Protein AF-A0A2D8UG37-F1 (afdb_monomer)

pLDDT: mean 84.38, std 20.58, range [33.34, 98.81]

Mean predicted aligned error: 12.77 Å

Structure (mmCIF, N/CA/C/O backbone):
data_AF-A0A2D8UG37-F1
#
_entry.id   AF-A0A2D8UG37-F1
#
loop_
_atom_site.group_PDB
_atom_site.id
_atom_site.type_symbol
_atom_site.label_atom_id
_atom_site.label_alt_id
_atom_site.label_comp_id
_atom_site.label_asym_id
_atom_site.label_entity_id
_atom_site.label_seq_id
_atom_site.pdbx_PDB_ins_code
_atom_site.Cartn_x
_atom_site.Cartn_y
_atom_site.Cartn_z
_atom_site.occupancy
_atom_site.B_iso_or_equiv
_atom_site.auth_seq_id
_atom_site.auth_comp_id
_atom_site.auth_asym_id
_atom_site.auth_atom_id
_atom_site.pdbx_PDB_model_num
ATOM 1 N N . ARG A 1 1 ? -38.931 0.331 34.798 1.00 58.50 1 ARG A N 1
ATOM 2 C CA . ARG A 1 1 ? -38.441 0.040 33.429 1.00 58.50 1 ARG A CA 1
ATOM 3 C C . ARG A 1 1 ? -38.982 1.011 32.378 1.00 58.50 1 ARG A C 1
ATOM 5 O O . ARG A 1 1 ? -38.155 1.653 31.761 1.00 58.50 1 ARG A O 1
ATOM 12 N N . ILE A 1 2 ? -40.303 1.201 32.204 1.00 55.28 2 ILE A N 1
ATOM 13 C CA . ILE A 1 2 ? -40.834 2.279 31.324 1.00 55.28 2 ILE A CA 1
ATOM 14 C C . ILE A 1 2 ? -40.595 3.679 31.928 1.00 55.28 2 ILE A C 1
ATOM 16 O O . ILE A 1 2 ? -40.066 4.547 31.250 1.00 55.28 2 ILE A O 1
ATOM 20 N N . ARG A 1 3 ? -40.845 3.860 33.235 1.00 59.19 3 ARG A N 1
ATOM 21 C CA . ARG A 1 3 ? -40.600 5.139 33.942 1.00 59.19 3 ARG A CA 1
ATOM 22 C C . ARG A 1 3 ? -39.140 5.611 33.905 1.00 59.19 3 ARG A C 1
ATOM 24 O O . ARG A 1 3 ? -38.875 6.805 33.870 1.00 59.19 3 ARG A O 1
ATOM 31 N N . ASP A 1 4 ? -38.193 4.673 33.888 1.00 64.69 4 ASP A N 1
ATOM 32 C CA . ASP A 1 4 ? -36.760 4.989 33.823 1.00 64.69 4 ASP A CA 1
ATOM 33 C C . ASP A 1 4 ? -36.363 5.514 32.436 1.00 64.69 4 ASP A C 1
ATOM 35 O O . ASP A 1 4 ? -35.532 6.412 32.326 1.00 64.69 4 ASP A O 1
ATOM 39 N N . LEU A 1 5 ? -37.005 5.002 31.381 1.00 64.25 5 LEU A N 1
ATOM 40 C CA . LEU A 1 5 ? -36.794 5.454 30.004 1.00 64.25 5 LEU A CA 1
ATOM 41 C C . LEU A 1 5 ? -37.399 6.846 29.776 1.00 64.25 5 LEU A C 1
ATOM 43 O O . LEU A 1 5 ? -36.771 7.691 29.145 1.00 64.25 5 LEU A O 1
ATOM 47 N N . GLU A 1 6 ? -38.571 7.120 30.352 1.00 65.12 6 GLU A N 1
ATOM 48 C CA . GLU A 1 6 ? -39.196 8.451 30.316 1.00 65.12 6 GLU A CA 1
ATOM 49 C C . GLU A 1 6 ? -38.333 9.497 31.038 1.00 65.12 6 GLU A C 1
ATOM 51 O O . GLU A 1 6 ? -38.139 10.607 30.538 1.00 65.12 6 GLU A O 1
ATOM 56 N N . SER A 1 7 ? -37.736 9.124 32.175 1.00 70.44 7 SER A N 1
ATOM 57 C CA . SER A 1 7 ? -36.807 9.996 32.899 1.00 70.44 7 SER A CA 1
ATOM 58 C C . SER A 1 7 ? -35.531 10.277 32.099 1.00 70.44 7 SER A C 1
ATOM 60 O O . SER A 1 7 ? -35.021 11.397 32.138 1.00 70.44 7 SER A O 1
ATOM 62 N N . GLN A 1 8 ? -35.019 9.289 31.359 1.00 69.56 8 GLN A N 1
ATOM 63 C CA . GLN A 1 8 ? -33.831 9.459 30.518 1.00 69.56 8 GLN A CA 1
ATOM 64 C C . GLN A 1 8 ? -34.105 10.353 29.305 1.00 69.56 8 GLN A C 1
ATOM 66 O O . GLN A 1 8 ? -33.299 11.235 29.018 1.00 69.56 8 GLN A O 1
ATOM 71 N N . ILE A 1 9 ? -35.257 10.196 28.643 1.00 72.56 9 ILE A N 1
ATOM 72 C CA . ILE A 1 9 ? -35.666 11.054 27.518 1.00 72.56 9 ILE A CA 1
ATOM 73 C C . ILE A 1 9 ? -35.823 12.509 27.973 1.00 72.56 9 ILE A C 1
ATOM 75 O O . ILE A 1 9 ? -35.349 13.421 27.297 1.00 72.56 9 ILE A O 1
ATOM 79 N N . ASN A 1 10 ? -36.422 12.736 29.144 1.00 71.44 10 ASN A N 1
ATOM 80 C CA . ASN A 1 10 ? -36.580 14.085 29.686 1.00 71.44 10 ASN A CA 1
ATOM 81 C C . ASN A 1 10 ? -35.237 14.732 30.051 1.00 71.44 10 ASN A C 1
ATOM 83 O O . ASN A 1 10 ? -35.060 15.929 29.830 1.00 71.44 10 ASN A O 1
ATOM 87 N N . SER A 1 11 ? -34.273 13.960 30.563 1.00 70.62 11 SER A N 1
ATOM 88 C CA . SER A 1 11 ? -32.922 14.478 30.814 1.00 70.62 11 SER A CA 1
ATOM 89 C C . SER A 1 11 ? -32.219 14.853 29.508 1.00 70.62 11 SER A C 1
ATOM 91 O O . SER A 1 11 ? -31.682 15.951 29.399 1.00 70.62 11 SER A O 1
ATOM 93 N N . LEU A 1 12 ? -32.297 13.987 28.492 1.00 70.62 12 LEU A N 1
ATOM 94 C CA . LEU A 1 12 ? -31.657 14.218 27.196 1.00 70.62 12 LEU A CA 1
ATOM 95 C C . LEU A 1 12 ? -32.245 15.438 26.470 1.00 70.62 12 LEU A C 1
ATOM 97 O O . LEU A 1 12 ? -31.506 16.231 25.892 1.00 70.62 12 LEU A O 1
ATOM 101 N N . ASN A 1 13 ? -33.567 15.619 26.536 1.00 70.31 13 ASN A N 1
ATOM 102 C CA . ASN A 1 13 ? -34.239 16.777 25.945 1.00 70.31 13 ASN A CA 1
ATOM 103 C C . ASN A 1 13 ? -33.841 18.086 26.637 1.00 70.31 13 ASN A C 1
ATOM 105 O O . ASN A 1 13 ? -33.577 19.072 25.952 1.00 70.31 13 ASN A O 1
ATOM 109 N N . ASN A 1 14 ? -33.723 18.087 27.968 1.00 70.31 14 ASN A N 1
ATOM 110 C CA . ASN A 1 14 ? -33.264 19.261 28.714 1.00 70.31 14 ASN A CA 1
ATOM 111 C C . ASN A 1 14 ? -31.814 19.639 28.374 1.00 70.31 14 ASN A C 1
ATOM 113 O O . ASN A 1 14 ? -31.487 20.824 28.293 1.00 70.31 14 ASN A O 1
ATOM 117 N N . ASP A 1 15 ? -30.945 18.655 28.142 1.00 72.38 15 ASP A N 1
ATOM 118 C CA . ASP A 1 15 ? -29.557 18.914 27.752 1.00 72.38 15 ASP A CA 1
ATOM 119 C C . ASP A 1 15 ? -29.462 19.430 26.306 1.00 72.38 15 ASP A C 1
ATOM 121 O O . ASP A 1 15 ? -28.695 20.352 26.022 1.00 72.38 15 ASP A O 1
ATOM 125 N N . ILE A 1 16 ? -30.314 18.926 25.405 1.00 68.50 16 ILE A N 1
ATOM 126 C CA . ILE A 1 16 ? -30.453 19.447 24.037 1.00 68.50 16 ILE A CA 1
ATOM 127 C C . ILE A 1 16 ? -30.979 20.889 24.045 1.00 68.50 16 ILE A C 1
ATOM 129 O O . ILE A 1 16 ? -30.492 21.709 23.267 1.00 68.50 16 ILE A O 1
ATOM 133 N N . GLU A 1 17 ? -31.935 21.234 24.910 1.00 65.12 17 GLU A N 1
ATOM 134 C CA . GLU A 1 17 ? -32.422 22.615 25.031 1.00 65.12 17 GLU A CA 1
ATOM 135 C C . GLU A 1 17 ? -31.353 23.562 25.583 1.00 65.12 17 GLU A C 1
ATOM 137 O O . GLU A 1 17 ? -31.197 24.666 25.062 1.00 65.12 17 GLU A O 1
ATOM 142 N N . LYS A 1 18 ? -30.547 23.121 26.558 1.00 61.41 18 LYS A N 1
ATOM 143 C CA . LYS A 1 18 ? -29.411 23.906 27.074 1.00 61.41 18 LYS A CA 1
ATOM 144 C C . LYS A 1 18 ? -28.325 24.146 26.023 1.00 61.41 18 LYS A C 1
ATOM 146 O O . LYS A 1 18 ? -27.711 25.207 26.031 1.00 61.41 18 LYS A O 1
ATOM 151 N N . LEU A 1 19 ? -28.111 23.200 25.107 1.00 59.06 19 LEU A N 1
ATOM 152 C CA . LEU A 1 19 ? -27.156 23.333 23.997 1.00 59.06 19 LEU A CA 1
ATOM 153 C C . LEU A 1 19 ? -27.709 24.147 22.812 1.00 59.06 19 LEU A C 1
ATOM 155 O O . LEU A 1 19 ? -26.934 24.618 21.982 1.00 59.06 19 LEU A O 1
ATOM 159 N N . LYS A 1 20 ? -29.036 24.318 22.725 1.00 54.72 20 LYS A N 1
ATOM 160 C CA . LYS A 1 20 ? -29.722 25.081 21.668 1.00 54.72 20 LYS A CA 1
ATOM 161 C C . LYS A 1 20 ? -29.980 26.544 22.018 1.00 54.72 20 LYS A C 1
ATOM 163 O O . LYS A 1 20 ? -30.428 27.281 21.142 1.00 54.72 20 LYS A O 1
ATOM 168 N N . GLN A 1 21 ? -29.719 26.983 23.249 1.00 45.38 21 GLN A N 1
ATOM 169 C CA . GLN A 1 21 ? -29.854 28.396 23.602 1.00 45.38 21 GLN A CA 1
ATOM 170 C C . GLN A 1 21 ? -28.617 29.189 23.147 1.00 45.38 21 GLN A C 1
ATOM 172 O O . GLN A 1 21 ? -27.516 28.945 23.642 1.00 45.38 21 GLN A O 1
ATOM 177 N N . PRO A 1 22 ? -28.765 30.161 22.227 1.00 43.50 22 PRO A N 1
ATOM 178 C CA . PRO A 1 22 ? -27.687 31.072 21.886 1.00 43.50 22 PRO A CA 1
ATOM 179 C C . PRO A 1 22 ? -27.508 32.084 23.023 1.00 43.50 22 PRO A C 1
ATOM 181 O O . PRO A 1 22 ? -28.368 32.934 23.257 1.00 43.50 22 PRO A O 1
ATOM 184 N N . THR A 1 23 ? -26.375 32.049 23.720 1.00 37.44 23 THR A N 1
ATOM 185 C CA . THR A 1 23 ? -25.926 33.186 24.530 1.00 37.44 23 THR A CA 1
ATOM 186 C C . THR A 1 23 ? -25.515 34.321 23.594 1.00 37.44 23 THR A C 1
ATOM 188 O O . THR A 1 23 ? -24.361 34.459 23.200 1.00 37.44 23 THR A O 1
ATOM 191 N N . SER A 1 24 ? -26.496 35.140 23.212 1.00 34.84 24 SER A N 1
ATOM 192 C CA . SER A 1 24 ? -26.289 36.437 22.575 1.00 34.84 24 SER A CA 1
ATOM 193 C C . SER A 1 24 ? -26.989 37.515 23.397 1.00 34.84 24 SER A C 1
ATOM 195 O O . SER A 1 24 ? -28.136 37.882 23.162 1.00 34.84 24 SER A O 1
ATOM 197 N N . THR A 1 25 ? -26.273 38.047 24.378 1.00 39.91 25 THR A N 1
ATOM 198 C CA . THR A 1 25 ? -26.385 39.465 24.713 1.00 39.91 25 THR A CA 1
ATOM 199 C C . THR A 1 25 ? -25.233 40.127 23.986 1.00 39.91 25 THR A C 1
ATOM 201 O O . THR A 1 25 ? -24.110 39.778 24.294 1.00 39.91 25 THR A O 1
ATOM 204 N N . TYR A 1 26 ? -25.488 40.998 23.008 1.00 33.88 26 TYR A N 1
ATOM 205 C CA . TYR A 1 26 ? -24.809 42.292 22.820 1.00 33.88 26 TYR A CA 1
ATOM 206 C C . TYR A 1 26 ? -25.448 43.031 21.632 1.00 33.88 26 TYR A C 1
ATOM 208 O O . TYR A 1 26 ? -25.355 42.626 20.476 1.00 33.88 26 TYR A O 1
ATOM 216 N N . LEU A 1 27 ? -26.113 44.144 21.944 1.00 36.06 27 LEU A N 1
ATOM 217 C CA . LEU A 1 27 ? -26.567 45.148 20.986 1.00 36.06 27 LEU A CA 1
ATOM 218 C C . LEU A 1 27 ? -25.383 46.024 20.536 1.00 36.06 27 LEU A C 1
ATOM 220 O O . LEU A 1 27 ? -24.778 46.676 21.385 1.00 36.06 27 LEU A O 1
ATOM 224 N N . LYS A 1 28 ? -25.170 46.105 19.210 1.00 33.53 28 LYS A N 1
ATOM 225 C CA . LYS A 1 28 ? -24.888 47.292 18.353 1.00 33.53 28 LYS A CA 1
ATOM 226 C C . LYS A 1 28 ? -23.819 47.046 17.264 1.00 33.53 28 LYS A C 1
ATOM 228 O O . LYS A 1 28 ? -22.680 46.697 17.535 1.00 33.53 28 LYS A O 1
ATOM 233 N N . SER A 1 29 ? -24.284 47.261 16.034 1.00 36.47 29 SER A N 1
ATOM 234 C CA . SER A 1 29 ? -23.748 47.087 14.669 1.00 36.47 29 SER A CA 1
ATOM 235 C C . SER A 1 29 ? -22.629 48.083 14.265 1.00 36.47 29 SER A C 1
ATOM 237 O O . SER A 1 29 ? -22.344 48.979 15.056 1.00 36.47 29 SER A O 1
ATOM 239 N N . PRO A 1 30 ? -22.147 48.134 12.992 1.00 47.50 30 PRO A N 1
ATOM 240 C CA . PRO A 1 30 ? -21.946 47.089 11.969 1.00 47.50 30 PRO A CA 1
ATOM 241 C C . PRO A 1 30 ? -20.549 47.160 11.288 1.00 47.50 30 PRO A C 1
ATOM 243 O O . PRO A 1 30 ? -19.909 48.206 11.212 1.00 47.50 30 PRO A O 1
ATOM 246 N N . SER A 1 31 ? -20.111 46.076 10.647 1.00 33.34 31 SER A N 1
ATOM 247 C CA . SER A 1 31 ? -19.174 46.138 9.510 1.00 33.34 31 SER A CA 1
ATOM 248 C C . SER A 1 31 ? -19.531 45.021 8.523 1.00 33.34 31 SER A C 1
ATOM 250 O O . SER A 1 31 ? -19.758 43.896 8.972 1.00 33.34 31 SER A O 1
ATOM 252 N N . PRO A 1 32 ? -19.644 45.290 7.208 1.00 46.94 32 PRO A N 1
ATOM 253 C CA . PRO A 1 32 ? -20.084 44.292 6.248 1.00 46.94 32 PRO A CA 1
ATOM 254 C C . PRO A 1 32 ? -18.886 43.442 5.833 1.00 46.94 32 PRO A C 1
ATOM 256 O O . PRO A 1 32 ? -18.014 43.884 5.092 1.00 46.94 32 PRO A O 1
ATOM 259 N N . SER A 1 33 ? -18.843 42.207 6.309 1.00 36.81 33 SER A N 1
ATOM 260 C CA . SER A 1 33 ? -17.998 41.179 5.720 1.00 36.81 33 SER A CA 1
ATOM 261 C C . SER A 1 33 ? -18.839 39.923 5.604 1.00 36.81 33 SER A C 1
ATOM 263 O O . SER A 1 33 ? -19.317 39.401 6.611 1.00 36.81 33 SER A O 1
ATOM 265 N N . ASN A 1 34 ? -19.075 39.507 4.359 1.00 48.00 34 ASN A N 1
ATOM 266 C CA . ASN A 1 34 ? -19.649 38.218 3.998 1.00 48.00 34 ASN A CA 1
ATOM 267 C C . ASN A 1 34 ? -18.998 37.119 4.847 1.00 48.00 34 ASN A C 1
ATOM 269 O O . ASN A 1 34 ? -17.848 36.757 4.610 1.00 48.00 34 ASN A O 1
ATOM 273 N N . GLN A 1 35 ? -19.723 36.580 5.824 1.00 41.47 35 GLN A N 1
ATOM 274 C CA . GLN A 1 35 ? -19.330 35.332 6.462 1.00 41.47 35 GLN A CA 1
AT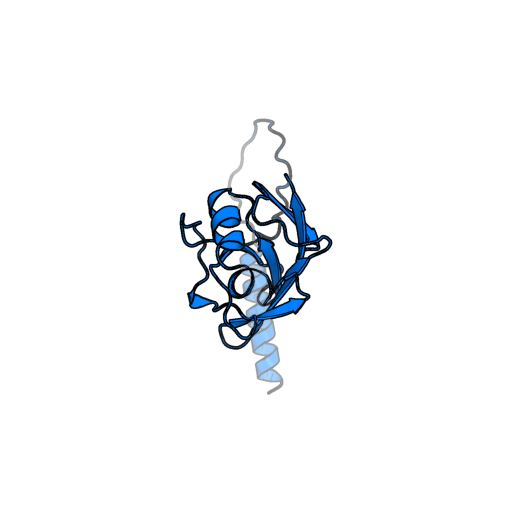OM 275 C C . GLN A 1 35 ? -20.124 34.211 5.810 1.00 41.47 35 GLN A C 1
ATOM 277 O O . GLN A 1 35 ? -21.284 33.962 6.133 1.00 41.47 35 GLN A O 1
ATOM 282 N N . GLU A 1 36 ? -19.467 33.579 4.841 1.00 48.78 36 GLU A N 1
ATOM 283 C CA . GLU A 1 36 ? -19.824 32.265 4.330 1.00 48.78 36 GLU A CA 1
ATOM 284 C C . GLU A 1 36 ? -20.037 31.302 5.502 1.00 48.78 36 GLU A C 1
ATOM 286 O O . GLU A 1 36 ? -19.213 31.187 6.415 1.00 48.78 36 GLU A O 1
ATOM 291 N N . ILE A 1 37 ? -21.170 30.609 5.462 1.00 43.72 37 ILE A N 1
ATOM 292 C CA . ILE A 1 37 ? -21.522 29.526 6.370 1.00 43.72 37 ILE A CA 1
ATOM 293 C C . ILE A 1 37 ? -20.456 28.438 6.195 1.00 43.72 37 ILE A C 1
ATOM 295 O O . ILE A 1 37 ? -20.485 27.687 5.223 1.00 43.72 37 ILE A O 1
ATOM 299 N N . ARG A 1 38 ? -19.489 28.353 7.117 1.00 50.22 38 ARG A N 1
ATOM 300 C CA . ARG A 1 38 ? -18.519 27.251 7.149 1.00 50.22 38 ARG A CA 1
ATOM 301 C C . ARG A 1 38 ? -19.243 25.974 7.556 1.00 50.22 38 ARG A C 1
ATOM 303 O O . ARG A 1 38 ? -19.433 25.691 8.737 1.00 50.22 38 ARG A O 1
ATOM 310 N N . GLN A 1 39 ? -19.676 25.228 6.550 1.00 44.16 39 GLN A N 1
ATOM 311 C CA . GLN A 1 39 ? -20.107 23.845 6.666 1.00 44.16 39 GLN A CA 1
ATOM 312 C C . GLN A 1 39 ? -18.943 23.056 7.294 1.00 44.16 39 GLN A C 1
ATOM 314 O O . GLN A 1 39 ? -17.836 23.067 6.762 1.00 44.16 39 GLN A O 1
ATOM 319 N N . HIS A 1 40 ? -19.144 22.442 8.465 1.00 49.81 40 HIS A N 1
ATOM 320 C CA . HIS A 1 40 ? -18.141 21.549 9.050 1.00 49.81 40 HIS A CA 1
ATOM 321 C C . HIS A 1 40 ? -18.027 20.318 8.147 1.00 49.81 40 HIS A C 1
ATOM 323 O O . HIS A 1 40 ? -18.850 19.407 8.230 1.00 49.81 40 HIS A O 1
ATOM 329 N N . GLU A 1 41 ? -17.036 20.307 7.259 1.00 57.00 41 GLU A N 1
ATOM 330 C CA . GLU A 1 41 ? -16.664 19.101 6.527 1.00 57.00 41 GLU A CA 1
ATOM 331 C C . GLU A 1 41 ? -16.249 18.013 7.533 1.00 57.00 41 GLU A C 1
ATOM 333 O O . GLU A 1 41 ? -15.571 18.317 8.525 1.00 57.00 41 GLU A O 1
ATOM 338 N N . PRO A 1 42 ? -16.653 16.745 7.330 1.00 58.22 42 PRO A N 1
ATOM 339 C CA . PRO A 1 42 ? -16.160 15.650 8.150 1.00 58.22 42 PRO A CA 1
ATOM 340 C C . PRO A 1 42 ? -14.633 15.620 8.046 1.00 58.22 42 PRO A C 1
ATOM 342 O O . PRO A 1 42 ? -14.067 15.488 6.964 1.00 58.22 42 PRO A O 1
ATOM 345 N N . LYS A 1 43 ? -13.960 15.794 9.184 1.00 64.06 43 LYS A N 1
ATOM 346 C CA . LYS A 1 43 ? -12.502 15.864 9.252 1.00 64.06 43 LYS A CA 1
ATOM 347 C C . LYS A 1 43 ? -11.921 14.485 8.932 1.00 64.06 43 LYS A C 1
ATOM 349 O O . LYS A 1 43 ? -11.882 13.618 9.801 1.00 64.06 43 LYS A O 1
ATOM 354 N N . THR A 1 44 ? -11.488 14.283 7.691 1.00 77.19 44 THR A N 1
ATOM 355 C CA . THR A 1 44 ? -10.779 13.071 7.266 1.00 77.19 44 THR A CA 1
ATOM 356 C C . THR A 1 44 ? -9.460 12.963 8.035 1.00 77.19 44 THR A C 1
ATOM 358 O O . THR A 1 44 ? -8.592 13.828 7.917 1.00 77.19 44 THR A O 1
ATOM 361 N N . GLU A 1 45 ? -9.313 11.920 8.853 1.00 92.00 45 GLU A N 1
ATOM 362 C CA . GLU A 1 45 ? -8.073 11.626 9.581 1.00 92.00 45 GLU A CA 1
ATOM 363 C C . GLU A 1 45 ? -7.130 10.823 8.673 1.00 92.00 45 GLU A C 1
ATOM 365 O O . GLU A 1 45 ? -7.534 9.817 8.081 1.00 92.00 45 GLU A O 1
ATOM 370 N N . ILE A 1 46 ? -5.878 11.279 8.560 1.00 95.88 46 ILE A N 1
ATOM 371 C CA . ILE A 1 46 ? -4.834 10.633 7.761 1.00 95.88 46 ILE A CA 1
ATOM 372 C C . ILE A 1 46 ? -3.792 10.031 8.697 1.00 95.88 46 ILE A C 1
ATOM 374 O O . ILE A 1 46 ? -3.227 10.726 9.538 1.00 95.88 46 ILE A O 1
ATOM 378 N N . LEU A 1 47 ? -3.507 8.750 8.491 1.00 97.38 47 LEU A N 1
ATOM 379 C CA . LEU A 1 47 ? -2.493 7.990 9.202 1.00 97.38 47 LEU A CA 1
ATOM 380 C C . LEU A 1 47 ? -1.458 7.450 8.214 1.00 97.38 47 LEU A C 1
ATOM 382 O O . LEU A 1 47 ? -1.772 7.124 7.072 1.00 97.38 47 LEU A O 1
ATOM 386 N N . PHE A 1 48 ? -0.224 7.308 8.673 1.00 98.38 48 PHE A N 1
ATOM 387 C CA . PHE A 1 48 ? 0.878 6.717 7.932 1.00 98.38 48 PHE A CA 1
ATOM 388 C C . PHE A 1 48 ? 1.237 5.364 8.530 1.00 98.38 48 PHE A C 1
ATOM 390 O O . PHE A 1 48 ? 1.315 5.217 9.753 1.00 98.38 48 PHE A O 1
ATOM 397 N N . LEU A 1 49 ? 1.463 4.389 7.656 1.00 98.12 49 LEU A N 1
ATOM 398 C CA . LEU A 1 49 ? 1.739 2.999 8.006 1.00 98.12 49 LEU A CA 1
ATOM 399 C C . LEU A 1 49 ? 3.033 2.530 7.333 1.00 98.12 49 LEU A C 1
ATOM 401 O O . LEU A 1 49 ? 3.428 3.036 6.280 1.00 98.12 49 LEU A O 1
ATOM 405 N N . SER A 1 50 ? 3.693 1.565 7.963 1.00 97.00 50 SER A N 1
ATOM 406 C CA . SER A 1 50 ? 4.897 0.899 7.460 1.00 97.00 50 SER A CA 1
ATOM 407 C C . SER A 1 50 ? 4.552 -0.358 6.652 1.00 97.00 50 SER A C 1
ATOM 409 O O . SER A 1 50 ? 3.437 -0.489 6.154 1.00 97.00 50 SER A O 1
ATOM 411 N N . THR A 1 51 ? 5.499 -1.291 6.529 1.00 97.31 51 THR A N 1
ATOM 412 C CA . THR A 1 51 ? 5.289 -2.641 5.987 1.00 97.31 51 THR A CA 1
ATOM 413 C C . THR A 1 51 ? 4.084 -3.333 6.648 1.00 97.31 51 THR A C 1
ATOM 415 O O . THR A 1 51 ? 3.989 -3.301 7.882 1.00 97.31 51 THR A O 1
ATOM 418 N N . PRO A 1 52 ? 3.172 -3.946 5.869 1.00 98.12 52 PRO A N 1
ATOM 419 C CA . PRO A 1 52 ? 2.088 -4.757 6.414 1.00 98.12 52 PRO A CA 1
ATOM 420 C C . PRO A 1 52 ? 2.628 -6.008 7.116 1.00 98.12 52 PRO A C 1
ATOM 422 O O . PRO A 1 52 ? 3.767 -6.435 6.927 1.00 98.12 52 PRO A O 1
ATOM 425 N N . ASN A 1 53 ? 1.786 -6.632 7.928 1.00 98.06 53 ASN A N 1
ATOM 426 C CA . ASN A 1 53 ? 2.047 -7.962 8.454 1.00 98.06 53 ASN A CA 1
ATOM 427 C C . ASN A 1 53 ? 2.002 -8.996 7.309 1.00 98.06 53 ASN A C 1
ATOM 429 O O . ASN A 1 53 ? 1.415 -8.762 6.253 1.00 98.06 53 ASN A O 1
ATOM 433 N N . SER A 1 54 ? 2.559 -10.188 7.534 1.00 95.44 54 SER A N 1
ATOM 434 C CA . SER A 1 54 ? 2.552 -11.271 6.535 1.00 95.44 54 SER A CA 1
ATOM 435 C C . SER A 1 54 ? 1.153 -11.798 6.191 1.00 95.44 54 SER A C 1
ATOM 437 O O . SER A 1 54 ? 0.985 -12.452 5.170 1.00 95.44 54 SER A O 1
ATOM 439 N N . ASP A 1 55 ? 0.158 -11.537 7.045 1.00 95.81 55 ASP A N 1
ATOM 440 C CA . ASP A 1 55 ? -1.260 -11.839 6.803 1.00 95.81 55 ASP A CA 1
ATOM 441 C C . ASP A 1 55 ? -1.977 -10.744 5.984 1.00 95.81 55 ASP A C 1
ATOM 443 O O . ASP A 1 55 ? -3.178 -10.842 5.748 1.00 95.81 55 ASP A O 1
ATOM 447 N N . GLY A 1 56 ? -1.257 -9.695 5.566 1.00 96.81 56 GLY A N 1
ATOM 448 C CA . GLY A 1 56 ? -1.793 -8.545 4.841 1.00 96.81 56 GLY A CA 1
ATOM 449 C C . GLY A 1 56 ? -2.410 -7.466 5.734 1.00 96.81 56 GLY A C 1
ATOM 450 O O . GLY A 1 56 ? -2.747 -6.401 5.236 1.00 96.81 56 GLY A O 1
ATOM 451 N N . SER A 1 57 ? -2.546 -7.673 7.047 1.00 98.00 57 SER A N 1
ATOM 452 C CA . SER A 1 57 ? -3.093 -6.650 7.950 1.00 98.00 57 SER A CA 1
ATOM 453 C C . SER A 1 57 ? -2.065 -5.576 8.321 1.00 98.00 57 SER A C 1
ATOM 455 O O . SER A 1 57 ? -0.858 -5.801 8.245 1.00 98.00 57 SER A O 1
ATOM 457 N N . PHE A 1 58 ? -2.522 -4.429 8.828 1.00 98.12 58 PHE A N 1
ATOM 458 C CA . PHE A 1 58 ? -1.654 -3.456 9.504 1.00 98.12 58 PHE A CA 1
ATOM 459 C C . PHE A 1 58 ? -1.991 -3.364 10.990 1.00 98.12 58 PHE A C 1
ATOM 461 O O . PHE A 1 58 ? -3.157 -3.412 11.369 1.00 98.12 58 PHE A O 1
ATOM 468 N N . ASN A 1 59 ? -0.996 -3.173 11.855 1.00 96.81 59 ASN A N 1
ATOM 469 C CA . ASN A 1 59 ? -1.255 -2.968 13.283 1.00 96.81 59 ASN A CA 1
ATOM 470 C C . ASN A 1 59 ? -1.694 -1.517 13.530 1.00 96.81 59 ASN A C 1
ATOM 472 O O . ASN A 1 59 ? -0.984 -0.590 13.135 1.00 96.81 59 ASN A O 1
ATOM 476 N N . GLU A 1 60 ? -2.814 -1.295 14.221 1.00 96.06 60 GLU A N 1
ATOM 477 C CA . GLU A 1 60 ? -3.299 0.058 14.536 1.00 96.06 60 GLU A CA 1
ATOM 478 C C . GLU A 1 60 ? -2.265 0.848 15.347 1.00 96.06 60 GLU A C 1
ATO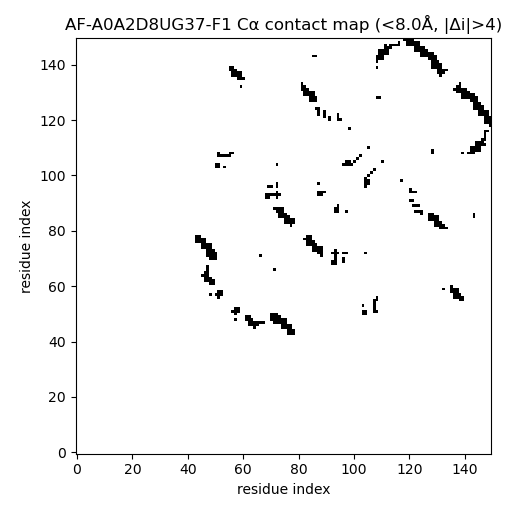M 480 O O . GLU A 1 60 ? -2.003 2.010 15.059 1.00 96.06 60 GLU A O 1
ATOM 485 N N . SER A 1 61 ? -1.598 0.190 16.297 1.00 94.88 61 SER A N 1
ATOM 486 C CA . SER A 1 61 ? -0.551 0.791 17.132 1.00 94.88 61 SER A CA 1
ATOM 487 C C . SER A 1 61 ? 0.683 1.264 16.354 1.00 94.88 61 SER A C 1
ATOM 489 O O . SER A 1 61 ? 1.468 2.053 16.877 1.00 94.88 61 SER A O 1
ATOM 491 N N . SER A 1 62 ? 0.868 0.791 15.116 1.00 92.12 62 SER A N 1
ATOM 492 C CA . SER A 1 62 ? 1.944 1.245 14.226 1.00 92.12 62 SER A CA 1
ATOM 493 C C . SER A 1 62 ? 1.565 2.479 13.403 1.00 92.12 62 SER A C 1
ATOM 495 O O . SER A 1 62 ? 2.445 3.133 12.840 1.00 92.12 62 SER A O 1
ATOM 497 N N . ALA A 1 63 ? 0.273 2.820 13.355 1.00 95.31 63 ALA A N 1
ATOM 498 C CA . ALA A 1 63 ? -0.228 3.977 12.637 1.00 95.31 63 ALA A CA 1
ATOM 499 C C . ALA A 1 63 ? 0.242 5.277 13.296 1.00 95.31 63 ALA A C 1
ATOM 501 O O . ALA A 1 63 ? 0.255 5.417 14.520 1.00 95.31 63 ALA A O 1
ATOM 502 N N . SER A 1 64 ? 0.620 6.257 12.479 1.00 96.75 64 SER A N 1
ATOM 503 C CA . SER A 1 64 ? 1.071 7.559 12.967 1.00 96.75 64 SER A CA 1
ATOM 504 C C . SER A 1 64 ? 0.414 8.698 12.208 1.00 96.75 64 SER A C 1
ATOM 506 O O . SER A 1 64 ? 0.340 8.662 10.990 1.00 96.75 64 SER A O 1
ATOM 508 N N . ASN A 1 65 ? 0.018 9.758 12.911 1.00 95.81 65 ASN A N 1
ATOM 509 C CA . ASN A 1 65 ? -0.425 11.007 12.279 1.00 95.81 65 ASN A CA 1
ATOM 510 C C . ASN A 1 65 ? 0.730 11.792 11.627 1.00 95.81 65 ASN A C 1
ATOM 512 O O . ASN A 1 65 ? 0.498 12.795 10.955 1.00 95.81 65 ASN A O 1
ATOM 516 N N . THR A 1 66 ? 1.975 11.350 11.824 1.00 96.44 66 THR A N 1
ATOM 517 C CA . THR A 1 66 ? 3.171 11.992 11.283 1.00 96.44 66 THR A CA 1
ATOM 518 C C . THR A 1 66 ? 3.890 11.033 10.351 1.00 96.44 66 THR A C 1
ATOM 520 O O . THR A 1 66 ? 4.216 9.907 10.728 1.00 96.44 66 THR A O 1
ATOM 523 N N . TYR A 1 67 ? 4.179 11.505 9.144 1.00 97.25 67 TYR A N 1
ATOM 524 C CA . TYR A 1 67 ? 5.015 10.786 8.194 1.00 97.25 67 TYR A CA 1
ATOM 525 C C . TYR A 1 67 ? 6.436 10.606 8.749 1.00 97.25 67 TYR A C 1
ATOM 527 O O . TYR A 1 67 ? 7.024 11.555 9.271 1.00 97.25 67 TYR A O 1
ATOM 535 N N . LYS A 1 68 ? 7.005 9.406 8.609 1.00 96.62 68 LYS A N 1
ATOM 536 C CA . LYS A 1 68 ? 8.367 9.082 9.051 1.00 96.62 68 LYS A CA 1
ATOM 537 C C . LYS A 1 68 ? 9.209 8.640 7.862 1.00 96.62 68 LYS A C 1
ATOM 539 O O . LYS A 1 68 ? 8.991 7.559 7.311 1.00 96.62 68 LYS A O 1
ATOM 544 N N . ASP A 1 69 ? 10.196 9.456 7.501 1.00 93.62 69 ASP A N 1
ATOM 545 C CA . ASP A 1 69 ? 11.181 9.084 6.486 1.00 93.62 69 ASP A CA 1
ATOM 546 C C . ASP A 1 69 ? 11.873 7.769 6.858 1.00 93.62 69 ASP A C 1
ATOM 548 O O . ASP A 1 69 ? 12.251 7.547 8.009 1.00 93.62 69 ASP A O 1
ATOM 552 N N . GLY A 1 70 ? 12.007 6.875 5.879 1.00 92.00 70 GLY A N 1
ATOM 553 C CA . GLY A 1 70 ? 12.610 5.557 6.088 1.00 92.00 70 GLY A CA 1
ATOM 554 C C . GLY A 1 70 ? 11.685 4.507 6.720 1.00 92.00 70 GLY A C 1
ATOM 555 O O . GLY A 1 70 ? 12.112 3.365 6.857 1.00 92.00 70 GLY A O 1
ATOM 556 N N . ALA A 1 71 ? 10.441 4.847 7.082 1.00 95.06 71 ALA A N 1
ATOM 557 C CA . ALA A 1 71 ? 9.509 3.902 7.710 1.00 95.06 71 ALA A CA 1
ATOM 558 C C . ALA A 1 71 ? 8.087 3.931 7.130 1.00 95.06 71 ALA A C 1
ATOM 560 O O . ALA A 1 71 ? 7.437 2.889 7.068 1.00 95.06 71 ALA A O 1
ATOM 561 N N . SER A 1 72 ? 7.583 5.098 6.727 1.00 98.12 72 SER A N 1
ATOM 562 C CA . SER A 1 72 ? 6.243 5.236 6.155 1.00 98.12 72 SER A CA 1
ATOM 563 C C . SER A 1 72 ? 6.227 4.799 4.688 1.00 98.12 72 SER A C 1
ATOM 565 O O . SER A 1 72 ? 6.976 5.326 3.869 1.00 98.12 72 SER A O 1
ATOM 567 N N . ILE A 1 73 ? 5.351 3.849 4.359 1.00 98.31 73 ILE A N 1
ATOM 568 C CA . ILE A 1 73 ? 5.124 3.339 2.996 1.00 98.31 73 ILE A CA 1
ATOM 569 C C . ILE A 1 73 ? 3.707 3.678 2.527 1.00 98.31 73 ILE A C 1
ATOM 571 O O . ILE A 1 73 ? 3.497 4.010 1.364 1.00 98.31 73 ILE A O 1
ATOM 575 N N . TYR A 1 74 ? 2.735 3.619 3.435 1.00 98.50 74 TYR A N 1
ATOM 576 C CA . TYR A 1 74 ? 1.317 3.743 3.123 1.00 98.50 74 TYR A CA 1
ATOM 577 C C . TYR A 1 74 ? 0.690 4.963 3.783 1.00 98.50 74 TYR A C 1
ATOM 579 O O . TYR A 1 74 ? 1.065 5.354 4.894 1.00 98.50 74 TYR A O 1
ATOM 587 N N . ARG A 1 75 ? -0.336 5.498 3.120 1.00 98.00 75 ARG A N 1
ATOM 588 C CA . ARG A 1 75 ? -1.259 6.500 3.647 1.00 98.00 75 ARG A CA 1
ATOM 589 C C . ARG A 1 75 ? -2.645 5.879 3.792 1.00 98.00 75 ARG A C 1
ATOM 591 O O . ARG A 1 75 ? -3.213 5.391 2.818 1.00 98.00 75 ARG A O 1
ATOM 598 N N . LEU A 1 76 ? -3.185 5.925 5.002 1.00 98.00 76 LEU A N 1
ATOM 599 C CA . LEU A 1 76 ? -4.508 5.444 5.378 1.00 98.00 76 LEU A CA 1
ATOM 600 C C . LEU A 1 76 ? -5.413 6.650 5.659 1.00 98.00 76 LEU A C 1
ATOM 602 O O . LEU A 1 76 ? -5.086 7.501 6.480 1.00 98.00 76 LEU A O 1
ATOM 606 N N . MET A 1 77 ? -6.555 6.720 4.987 1.00 97.44 77 MET A N 1
ATOM 607 C CA . MET A 1 77 ? -7.575 7.753 5.147 1.00 97.44 77 MET A CA 1
ATOM 608 C C . MET A 1 77 ? -8.793 7.126 5.809 1.00 97.44 77 MET A C 1
ATOM 610 O O . MET A 1 77 ? -9.495 6.322 5.190 1.00 97.44 77 MET A O 1
ATOM 614 N N . LYS A 1 78 ? -9.057 7.489 7.063 1.00 95.12 78 LYS A N 1
ATOM 615 C CA . LYS A 1 78 ? -10.262 7.038 7.760 1.00 95.12 78 LYS A CA 1
ATOM 616 C C . LYS A 1 78 ? -11.495 7.672 7.128 1.00 95.12 78 LYS A C 1
ATOM 618 O O . LYS A 1 78 ? -11.604 8.893 7.040 1.00 95.12 78 LYS A O 1
ATOM 623 N N . THR A 1 79 ? -12.436 6.830 6.722 1.00 92.31 79 THR A N 1
ATOM 624 C CA . THR A 1 79 ? -13.745 7.231 6.184 1.00 92.31 79 THR A CA 1
ATOM 625 C C . THR A 1 79 ? -14.869 7.042 7.207 1.00 92.31 79 THR A C 1
ATOM 627 O O . THR A 1 79 ? -16.017 7.378 6.933 1.00 92.31 79 THR A O 1
ATOM 630 N N . GLY A 1 80 ? -14.553 6.504 8.388 1.00 86.94 80 GLY A N 1
ATOM 631 C CA . GLY A 1 80 ? -15.454 6.328 9.524 1.00 86.94 80 GLY A CA 1
ATOM 632 C C . GLY A 1 80 ? -14.679 5.922 10.780 1.00 86.94 80 GLY A C 1
ATOM 633 O O . GLY A 1 80 ? -13.455 6.026 10.819 1.00 86.94 80 GLY A O 1
ATOM 634 N N . SER A 1 81 ? -15.380 5.430 11.804 1.00 87.62 81 SER A N 1
ATOM 635 C CA . SER A 1 81 ? -14.747 4.966 13.051 1.00 87.62 81 SER A CA 1
ATOM 636 C C . SER A 1 81 ? -13.868 3.730 12.847 1.00 87.62 81 SER A C 1
ATOM 638 O O . SER A 1 81 ? -12.789 3.648 13.426 1.00 87.62 81 SER A O 1
ATOM 640 N N . ALA A 1 82 ? -14.324 2.797 12.009 1.00 94.06 82 ALA A N 1
ATOM 641 C CA . ALA A 1 82 ? -13.647 1.531 11.747 1.00 94.06 82 ALA A CA 1
ATOM 642 C C . ALA A 1 82 ? -13.338 1.297 10.264 1.00 94.06 82 ALA A C 1
ATOM 644 O O . ALA A 1 82 ? -12.757 0.278 9.942 1.00 94.06 82 ALA A O 1
ATOM 645 N N . ASN A 1 83 ? -13.689 2.212 9.359 1.00 95.94 83 ASN A N 1
ATOM 646 C CA . ASN A 1 83 ? -13.470 2.035 7.922 1.00 95.94 83 ASN A CA 1
ATOM 647 C C . ASN A 1 83 ? -12.417 3.013 7.415 1.00 95.94 83 ASN A C 1
ATOM 649 O O . ASN A 1 83 ? -12.401 4.182 7.819 1.00 95.94 83 ASN A O 1
ATOM 653 N N . ALA A 1 84 ? -11.568 2.547 6.507 1.00 97.31 84 ALA A N 1
ATOM 654 C CA . ALA A 1 84 ? -10.547 3.367 5.890 1.00 97.31 84 ALA A CA 1
ATOM 655 C C . ALA A 1 84 ? -10.243 2.936 4.454 1.00 97.31 84 ALA A C 1
ATOM 657 O O . ALA A 1 84 ? -10.436 1.787 4.059 1.00 97.31 84 ALA A O 1
ATOM 658 N N . LYS A 1 85 ? -9.712 3.883 3.685 1.00 98.25 85 LYS A N 1
ATOM 659 C CA . LYS A 1 85 ? -9.090 3.633 2.385 1.00 98.25 85 LYS A CA 1
ATOM 660 C C . LYS A 1 85 ? -7.590 3.812 2.495 1.00 98.25 85 LYS A C 1
ATOM 662 O O . LYS A 1 85 ? -7.139 4.667 3.253 1.00 98.25 85 LYS A O 1
ATOM 667 N N . PHE A 1 86 ? -6.814 3.054 1.736 1.00 98.44 86 PHE A N 1
ATOM 668 C CA . PHE A 1 86 ? -5.361 3.190 1.744 1.00 98.44 86 PHE A CA 1
ATOM 669 C C . PHE A 1 86 ? -4.760 3.191 0.344 1.00 98.44 86 PHE A C 1
ATOM 671 O O . PHE A 1 86 ? -5.344 2.698 -0.623 1.00 98.44 86 PHE A O 1
ATOM 678 N N . GLN A 1 87 ? -3.567 3.765 0.266 1.00 98.69 87 GLN A N 1
ATOM 679 C CA . GLN A 1 87 ? -2.718 3.780 -0.915 1.00 98.69 87 GLN A CA 1
ATOM 680 C C . GLN A 1 87 ? -1.247 3.802 -0.496 1.00 98.69 87 GLN A C 1
ATOM 682 O O . GLN A 1 87 ? -0.932 4.142 0.649 1.00 98.69 87 GLN A O 1
ATOM 687 N N . ILE A 1 88 ? -0.350 3.500 -1.433 1.00 98.44 88 ILE A N 1
ATOM 688 C CA . ILE A 1 88 ? 1.073 3.810 -1.262 1.00 98.44 88 ILE A CA 1
ATOM 689 C C . ILE A 1 88 ? 1.220 5.337 -1.219 1.00 98.44 88 ILE A C 1
ATOM 691 O O . ILE A 1 88 ? 0.558 6.059 -1.976 1.00 98.44 88 ILE A O 1
ATOM 695 N N . ASP A 1 89 ? 2.028 5.838 -0.285 1.00 98.25 89 ASP A N 1
ATOM 696 C CA . ASP A 1 89 ? 2.322 7.264 -0.213 1.00 98.25 89 ASP A CA 1
ATOM 697 C C . ASP A 1 89 ? 3.231 7.674 -1.379 1.00 98.25 89 ASP A C 1
ATOM 699 O O . ASP A 1 89 ? 4.155 6.962 -1.765 1.00 98.25 89 ASP A O 1
ATOM 703 N N . GLU A 1 90 ? 2.936 8.828 -1.969 1.00 95.69 90 GLU A N 1
ATOM 704 C CA . GLU A 1 90 ? 3.553 9.287 -3.219 1.00 95.69 90 GLU A CA 1
ATOM 705 C C . GLU A 1 90 ? 4.960 9.865 -3.019 1.00 95.69 90 GLU A C 1
ATOM 707 O O . GLU A 1 90 ? 5.628 10.231 -3.987 1.00 95.69 90 GLU A O 1
ATOM 712 N N . LYS A 1 91 ? 5.435 9.969 -1.772 1.00 96.69 91 LYS A N 1
ATOM 713 C CA . LYS A 1 91 ? 6.803 10.401 -1.491 1.00 96.69 91 LYS A CA 1
ATOM 714 C C . LYS A 1 91 ? 7.816 9.408 -2.047 1.00 96.69 91 LYS A C 1
ATOM 716 O O . LYS A 1 91 ? 7.696 8.194 -1.899 1.00 96.69 91 LYS A O 1
ATOM 721 N N . GLU A 1 92 ? 8.899 9.953 -2.590 1.00 95.69 92 GLU A N 1
ATOM 722 C CA . GLU A 1 92 ? 10.000 9.170 -3.156 1.00 95.69 92 GLU A CA 1
ATOM 723 C C . GLU A 1 92 ? 10.592 8.174 -2.142 1.00 95.69 92 GLU A C 1
ATOM 725 O O . GLU A 1 92 ? 10.935 7.048 -2.502 1.00 95.69 92 GLU A O 1
ATOM 730 N N . THR A 1 93 ? 10.680 8.552 -0.858 1.00 96.75 93 THR A N 1
ATOM 731 C CA . THR A 1 93 ? 11.178 7.657 0.197 1.00 96.75 93 THR A CA 1
ATOM 732 C C . THR A 1 93 ? 10.240 6.471 0.439 1.00 96.75 93 THR A C 1
ATOM 734 O O . THR A 1 93 ? 10.730 5.351 0.583 1.00 96.75 93 THR A O 1
ATOM 737 N N . SER A 1 94 ? 8.918 6.661 0.384 1.00 97.56 94 SER A N 1
ATOM 738 C CA . SER A 1 94 ? 7.932 5.572 0.446 1.00 97.56 94 SER A CA 1
ATOM 739 C C . SER A 1 94 ? 8.001 4.653 -0.767 1.00 97.56 94 SER A C 1
ATOM 741 O O . SER A 1 94 ? 8.014 3.435 -0.600 1.00 97.56 94 SER A O 1
ATOM 743 N N . ILE A 1 95 ? 8.111 5.217 -1.974 1.00 97.25 95 ILE A N 1
ATOM 744 C CA . ILE A 1 95 ? 8.225 4.447 -3.221 1.00 97.25 95 ILE A CA 1
ATOM 745 C C . ILE A 1 95 ? 9.482 3.567 -3.195 1.00 97.25 95 ILE A C 1
ATOM 747 O O . ILE A 1 95 ? 9.403 2.365 -3.444 1.00 97.25 95 ILE A O 1
ATOM 751 N N . LYS A 1 96 ? 10.635 4.132 -2.814 1.00 96.75 96 LYS A N 1
ATOM 752 C CA . LYS A 1 96 ? 11.895 3.380 -2.682 1.00 96.75 96 LYS A CA 1
ATOM 753 C C . LYS A 1 96 ? 11.788 2.239 -1.672 1.00 96.75 96 LYS A C 1
ATOM 755 O O . LYS A 1 96 ? 12.244 1.135 -1.961 1.00 96.75 96 LYS A O 1
ATOM 760 N N . LEU A 1 97 ? 11.173 2.483 -0.512 1.00 96.94 97 LEU A N 1
ATOM 761 C CA . LEU A 1 97 ? 10.940 1.438 0.490 1.00 96.94 97 LEU A CA 1
ATOM 762 C C . LEU A 1 97 ? 10.005 0.350 -0.044 1.00 96.94 97 LEU A C 1
ATOM 764 O O . LEU A 1 97 ? 10.308 -0.832 0.103 1.00 96.94 97 LEU A O 1
ATOM 768 N N . ALA A 1 98 ? 8.903 0.728 -0.697 1.00 97.31 98 ALA A N 1
ATOM 769 C CA . ALA A 1 98 ? 7.953 -0.215 -1.281 1.00 97.31 98 ALA A CA 1
ATOM 770 C C . ALA A 1 98 ? 8.641 -1.168 -2.274 1.00 97.31 98 ALA A C 1
ATOM 772 O O . ALA A 1 98 ? 8.445 -2.380 -2.201 1.00 97.31 98 ALA A O 1
ATOM 773 N N . LEU A 1 99 ? 9.504 -0.633 -3.142 1.00 97.19 99 LEU A N 1
ATOM 774 C CA . LEU A 1 99 ? 10.231 -1.399 -4.159 1.00 97.19 99 LEU A CA 1
ATOM 775 C C . LEU A 1 99 ? 11.388 -2.245 -3.606 1.00 97.19 99 LEU A C 1
ATOM 777 O O . LEU A 1 99 ? 11.838 -3.158 -4.294 1.00 97.19 99 LEU A O 1
ATOM 781 N N . GLN A 1 100 ? 11.881 -1.968 -2.393 1.00 96.62 100 GLN A N 1
ATOM 782 C CA . GLN A 1 100 ? 13.029 -2.682 -1.822 1.00 96.62 100 GLN A CA 1
ATOM 783 C C . GLN A 1 100 ? 12.725 -4.162 -1.542 1.00 96.62 100 GLN A C 1
ATOM 785 O O . GLN A 1 100 ? 13.579 -5.018 -1.766 1.00 96.62 100 GLN A O 1
ATOM 790 N N . TYR A 1 101 ? 11.517 -4.451 -1.055 1.00 96.19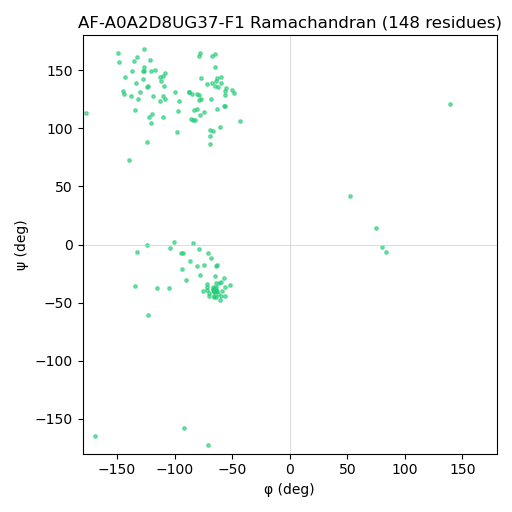 101 TYR A N 1
ATOM 791 C CA . TYR A 1 101 ? 11.035 -5.800 -0.746 1.00 96.19 101 TYR A CA 1
ATOM 792 C C . TYR A 1 101 ? 9.566 -5.921 -1.177 1.00 96.19 101 TYR A C 1
ATOM 794 O O . TYR A 1 101 ? 8.682 -5.865 -0.321 1.00 96.19 101 TYR A O 1
ATOM 802 N N . PRO A 1 102 ? 9.269 -5.998 -2.489 1.00 96.56 102 PRO A N 1
ATOM 803 C CA . PRO A 1 102 ? 7.895 -5.943 -2.998 1.00 96.56 102 PRO A CA 1
ATOM 804 C C . PRO A 1 102 ? 7.031 -7.103 -2.481 1.00 96.56 102 PRO A C 1
ATOM 806 O O . PRO A 1 102 ? 5.868 -6.892 -2.147 1.00 96.56 102 PRO A O 1
ATOM 809 N N . ASP A 1 103 ? 7.638 -8.272 -2.276 1.00 97.31 103 ASP A N 1
ATOM 810 C CA . ASP A 1 103 ? 7.030 -9.468 -1.680 1.00 97.31 103 ASP A CA 1
ATOM 811 C C . ASP A 1 103 ? 6.460 -9.226 -0.272 1.00 97.31 103 ASP A C 1
ATOM 813 O O . ASP A 1 103 ? 5.502 -9.873 0.147 1.00 97.31 103 ASP A O 1
ATOM 817 N N . LYS A 1 104 ? 7.041 -8.276 0.468 1.00 97.75 104 LYS A N 1
ATOM 818 C CA . LYS A 1 104 ? 6.621 -7.912 1.832 1.00 97.75 104 LYS A CA 1
ATOM 819 C C . LYS A 1 104 ? 5.869 -6.597 1.881 1.00 97.75 104 LYS A C 1
ATOM 821 O O . LYS A 1 104 ? 4.961 -6.431 2.687 1.00 97.75 104 LYS A O 1
ATOM 826 N N . ASN A 1 105 ? 6.287 -5.641 1.064 1.00 97.75 105 ASN A N 1
ATOM 827 C CA . ASN A 1 105 ? 5.827 -4.269 1.148 1.00 97.75 105 ASN A CA 1
ATOM 828 C C . ASN A 1 105 ? 4.651 -3.991 0.226 1.00 97.75 105 ASN A C 1
ATOM 830 O O . ASN A 1 105 ? 3.966 -3.017 0.499 1.00 97.75 105 ASN A O 1
ATOM 834 N N . ILE A 1 106 ? 4.418 -4.782 -0.826 1.00 98.19 106 ILE A N 1
ATOM 835 C CA . ILE A 1 106 ? 3.392 -4.534 -1.849 1.00 98.19 106 ILE A CA 1
ATOM 836 C C . ILE A 1 106 ? 2.440 -5.730 -1.946 1.00 98.19 106 ILE A C 1
ATOM 838 O O . ILE A 1 106 ? 1.252 -5.579 -1.664 1.00 98.19 106 ILE A O 1
ATOM 842 N N . ASP A 1 107 ? 2.957 -6.915 -2.275 1.00 98.12 107 ASP A N 1
ATOM 843 C CA . ASP A 1 107 ? 2.169 -8.112 -2.603 1.00 98.12 107 ASP A CA 1
ATOM 844 C C . ASP A 1 107 ? 1.096 -8.492 -1.561 1.00 98.12 107 ASP A C 1
ATOM 846 O O . ASP A 1 107 ? 0.008 -8.929 -1.962 1.00 98.12 107 ASP A O 1
ATOM 850 N N . PRO A 1 108 ? 1.306 -8.303 -0.238 1.00 98.31 108 PRO A N 1
ATOM 851 C CA . PRO A 1 108 ? 0.283 -8.647 0.746 1.00 98.31 108 PRO A CA 1
ATOM 852 C C . PRO A 1 108 ? -0.995 -7.802 0.642 1.00 98.31 108 PRO A C 1
ATOM 854 O O . PRO A 1 108 ? -2.067 -8.280 1.007 1.00 98.31 108 PRO A O 1
ATOM 857 N N . VAL A 1 109 ? -0.914 -6.565 0.136 1.00 98.56 109 VAL A N 1
ATOM 858 C CA . VAL A 1 109 ? -2.008 -5.572 0.227 1.00 98.56 109 VAL A CA 1
ATOM 859 C C . VAL A 1 109 ? -2.327 -4.847 -1.081 1.00 98.56 109 VAL A C 1
ATOM 861 O O . VAL A 1 109 ? -3.321 -4.121 -1.151 1.00 98.56 109 VAL A O 1
ATOM 864 N N . CYS A 1 110 ? -1.530 -5.060 -2.124 1.00 98.62 110 CYS A N 1
ATOM 865 C CA . CYS A 1 110 ? -1.701 -4.458 -3.439 1.00 98.62 110 CYS A CA 1
ATOM 866 C C . CYS A 1 110 ? -1.714 -5.529 -4.534 1.00 98.62 110 CYS A C 1
ATOM 868 O O . CYS A 1 110 ? -1.039 -6.551 -4.423 1.00 98.62 110 CYS A O 1
ATOM 870 N N . ASP A 1 111 ? -2.449 -5.248 -5.604 1.00 98.50 111 ASP A N 1
ATOM 871 C CA . ASP A 1 111 ? -2.362 -5.935 -6.887 1.00 98.50 111 ASP A CA 1
ATOM 872 C C . ASP A 1 111 ? -1.751 -4.978 -7.918 1.00 98.50 111 ASP A C 1
ATOM 874 O O . ASP A 1 111 ? -1.991 -3.766 -7.883 1.00 98.50 111 ASP A O 1
ATOM 878 N N . ALA A 1 112 ? -0.960 -5.512 -8.846 1.00 97.94 112 ALA A N 1
ATOM 879 C CA . ALA A 1 112 ? -0.320 -4.726 -9.893 1.00 97.94 112 ALA A CA 1
ATOM 880 C C . ALA A 1 112 ? -1.090 -4.830 -11.215 1.00 97.94 112 ALA A C 1
ATOM 882 O O . ALA A 1 112 ? -1.417 -5.920 -11.681 1.00 97.94 112 ALA A O 1
ATOM 883 N N . GLU A 1 113 ? -1.356 -3.686 -11.839 1.00 98.25 113 GLU A N 1
ATOM 884 C CA . GLU A 1 113 ? -1.985 -3.604 -13.159 1.00 98.25 113 GLU A CA 1
ATOM 885 C C 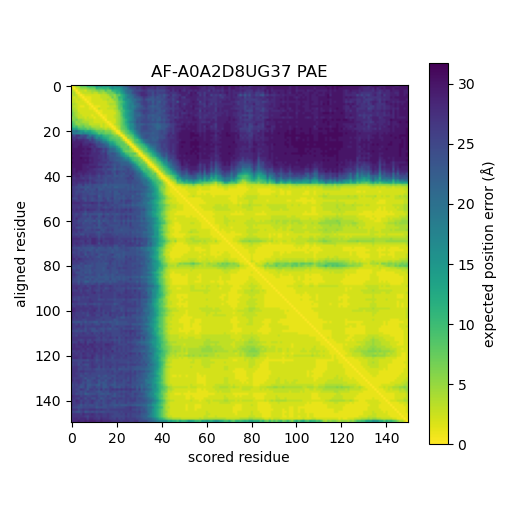. GLU A 1 113 ? -0.984 -3.906 -14.292 1.00 98.25 113 GLU A C 1
ATOM 887 O O . GLU A 1 113 ? -1.366 -4.375 -15.363 1.00 98.25 113 GLU A O 1
ATOM 892 N N . ASN A 1 114 ? 0.310 -3.669 -14.052 1.00 98.19 114 ASN A N 1
ATOM 893 C CA . ASN A 1 114 ? 1.401 -3.962 -14.976 1.00 98.19 114 ASN A CA 1
ATOM 894 C C . ASN A 1 114 ? 2.504 -4.808 -14.323 1.00 98.19 114 ASN A C 1
ATOM 896 O O . ASN A 1 114 ? 2.536 -5.011 -13.111 1.00 98.19 114 ASN A O 1
ATOM 900 N N . ALA A 1 115 ? 3.419 -5.320 -15.150 1.00 97.31 115 ALA A N 1
ATOM 901 C CA . ALA A 1 115 ? 4.553 -6.103 -14.677 1.00 97.31 115 ALA A CA 1
ATOM 902 C C . ALA A 1 115 ? 5.432 -5.295 -13.708 1.00 97.31 115 ALA A C 1
ATOM 904 O O . ALA A 1 115 ? 5.641 -4.095 -13.898 1.00 97.31 115 ALA A O 1
ATOM 905 N N . PHE A 1 116 ? 5.977 -5.980 -12.698 1.00 96.69 116 PHE A N 1
ATOM 906 C CA . PHE A 1 116 ? 6.888 -5.375 -11.732 1.00 96.69 116 PHE A CA 1
ATOM 907 C C . PHE A 1 116 ? 8.088 -4.729 -12.431 1.00 96.69 116 PHE A C 1
ATOM 909 O O . PHE A 1 116 ? 8.787 -5.372 -13.219 1.00 96.69 116 PHE A O 1
ATOM 916 N N . ASN A 1 117 ? 8.343 -3.465 -12.100 1.00 95.25 117 ASN A N 1
ATOM 917 C CA . ASN A 1 117 ? 9.494 -2.717 -12.579 1.00 95.25 117 ASN A CA 1
ATOM 918 C C . ASN A 1 117 ? 10.347 -2.255 -11.383 1.00 95.25 117 ASN A C 1
ATOM 920 O O . ASN A 1 117 ? 9.982 -1.288 -10.715 1.00 95.25 117 ASN A O 1
ATOM 924 N N . PRO A 1 118 ? 11.507 -2.887 -11.121 1.00 92.81 118 PRO A N 1
ATOM 925 C CA . PRO A 1 118 ? 12.377 -2.504 -10.006 1.00 92.81 118 PRO A CA 1
ATOM 926 C C . PRO A 1 118 ? 13.043 -1.133 -10.194 1.00 92.81 118 PRO A C 1
ATOM 928 O O . PRO A 1 118 ? 13.657 -0.624 -9.260 1.00 92.81 118 PRO A O 1
ATOM 931 N N . ARG A 1 119 ? 12.974 -0.553 -11.400 1.00 94.69 119 ARG A N 1
ATOM 932 C CA . ARG A 1 119 ? 13.526 0.767 -11.731 1.00 94.69 119 ARG A CA 1
ATOM 933 C C . ARG A 1 119 ? 12.472 1.876 -11.759 1.00 94.69 119 ARG A C 1
ATOM 935 O O . ARG A 1 119 ? 12.843 3.012 -12.035 1.00 94.69 119 ARG A O 1
ATOM 942 N N . ALA A 1 120 ? 11.212 1.557 -11.453 1.00 95.31 120 ALA A N 1
ATOM 943 C CA . ALA A 1 120 ? 10.142 2.541 -11.384 1.00 95.31 120 ALA A CA 1
ATOM 944 C C . ALA A 1 120 ? 10.501 3.659 -10.396 1.00 95.31 120 ALA A C 1
ATOM 946 O O . ALA A 1 120 ? 10.919 3.393 -9.266 1.00 95.31 120 ALA A O 1
ATOM 947 N N . ASN A 1 121 ? 10.332 4.912 -10.809 1.00 95.38 121 ASN A N 1
ATOM 948 C CA . ASN A 1 121 ? 10.510 6.066 -9.922 1.00 95.38 121 ASN A CA 1
ATOM 949 C C . ASN A 1 121 ? 9.186 6.521 -9.295 1.00 95.38 121 ASN A C 1
ATOM 951 O O . ASN A 1 121 ? 9.186 7.355 -8.387 1.00 95.38 121 ASN A O 1
ATOM 955 N N . LYS A 1 122 ? 8.071 5.937 -9.744 1.00 97.31 122 LYS A N 1
ATOM 956 C CA . LYS A 1 122 ? 6.733 6.248 -9.274 1.00 97.31 122 LYS A CA 1
ATOM 957 C C . LYS A 1 122 ? 5.861 4.998 -9.218 1.00 97.31 122 LYS A C 1
ATOM 959 O O . LYS A 1 122 ? 5.951 4.099 -10.052 1.00 97.31 122 LYS A O 1
ATOM 964 N N . ILE A 1 123 ? 4.991 4.958 -8.212 1.00 97.81 123 ILE A N 1
ATOM 965 C CA . ILE A 1 123 ? 3.914 3.976 -8.106 1.00 97.81 123 ILE A CA 1
ATOM 966 C C . ILE A 1 123 ? 2.600 4.746 -8.021 1.00 97.81 123 ILE A C 1
ATOM 968 O O . ILE A 1 123 ? 2.322 5.408 -7.021 1.00 97.81 123 ILE A O 1
ATOM 972 N N . SER A 1 124 ? 1.794 4.669 -9.075 1.00 97.88 124 SER A N 1
ATOM 973 C CA . SER A 1 124 ? 0.467 5.280 -9.102 1.00 97.88 124 SER A CA 1
ATOM 974 C C . SER A 1 124 ? -0.559 4.318 -8.525 1.00 97.88 124 SER A C 1
ATOM 976 O O . SER A 1 124 ? -0.636 3.161 -8.934 1.00 97.88 124 SER A O 1
ATOM 978 N N . THR A 1 125 ? -1.389 4.799 -7.603 1.00 98.12 125 THR A N 1
ATOM 979 C CA . THR A 1 125 ? -2.550 4.035 -7.134 1.00 98.12 125 THR A CA 1
ATOM 980 C C . THR A 1 125 ? -3.722 4.287 -8.078 1.00 98.12 125 THR A C 1
ATOM 982 O O . THR A 1 125 ? -4.296 5.372 -8.085 1.00 98.12 125 THR A O 1
ATOM 985 N N . ILE A 1 126 ? -4.074 3.281 -8.878 1.00 98.38 126 ILE A N 1
ATOM 986 C CA . ILE A 1 126 ? -5.202 3.317 -9.821 1.00 98.38 126 ILE A CA 1
ATOM 987 C C . ILE A 1 126 ? -6.528 3.179 -9.068 1.00 98.38 126 ILE A C 1
ATOM 989 O O . ILE A 1 126 ? -7.502 3.868 -9.368 1.00 98.38 126 ILE A O 1
ATOM 993 N N . LYS A 1 127 ? -6.555 2.307 -8.052 1.00 98.56 127 LYS A N 1
ATOM 994 C CA . LYS A 1 127 ? -7.688 2.135 -7.137 1.00 98.56 127 LYS A CA 1
ATOM 995 C C . LYS A 1 127 ? -7.174 1.997 -5.710 1.00 98.56 127 LYS A C 1
ATOM 997 O O . LYS A 1 127 ? -6.335 1.143 -5.440 1.00 98.56 127 LYS A O 1
ATOM 1002 N N . MET A 1 128 ? -7.701 2.809 -4.797 1.00 98.50 128 MET A N 1
ATOM 1003 C CA . MET A 1 128 ? -7.397 2.682 -3.369 1.00 98.50 128 MET A CA 1
ATOM 1004 C C . MET A 1 128 ? -7.880 1.337 -2.828 1.00 98.50 128 MET A C 1
ATOM 1006 O O . MET A 1 128 ? -8.949 0.854 -3.212 1.00 98.50 128 MET A O 1
ATOM 1010 N N . GLY A 1 129 ? -7.106 0.769 -1.911 1.00 98.50 129 GLY A N 1
ATOM 1011 C CA . GLY A 1 129 ? -7.537 -0.379 -1.131 1.00 98.50 129 GLY A CA 1
ATOM 1012 C C . GLY A 1 129 ? -8.489 0.041 -0.014 1.00 98.50 129 GLY A C 1
ATOM 1013 O O . GLY A 1 129 ? -8.581 1.221 0.335 1.00 98.50 129 GLY A O 1
ATOM 1014 N N . GLU A 1 130 ? -9.191 -0.931 0.554 1.00 98.31 130 GLU A N 1
ATOM 1015 C CA . GLU A 1 130 ? -10.154 -0.739 1.638 1.00 98.31 130 GLU A CA 1
ATOM 1016 C C . GLU A 1 130 ? -9.770 -1.607 2.831 1.00 98.31 130 GLU A C 1
ATOM 1018 O O . GLU A 1 130 ? -9.416 -2.779 2.671 1.00 98.31 130 GLU A O 1
ATOM 1023 N N . ALA A 1 131 ? -9.842 -1.022 4.023 1.00 98.06 131 ALA A N 1
ATOM 1024 C CA . ALA A 1 131 ? -9.488 -1.678 5.266 1.00 98.06 131 ALA A CA 1
ATOM 1025 C C . ALA A 1 131 ? -10.506 -1.384 6.370 1.00 98.06 131 ALA A C 1
ATOM 1027 O O . ALA A 1 131 ? -11.077 -0.291 6.434 1.00 98.06 131 ALA A O 1
A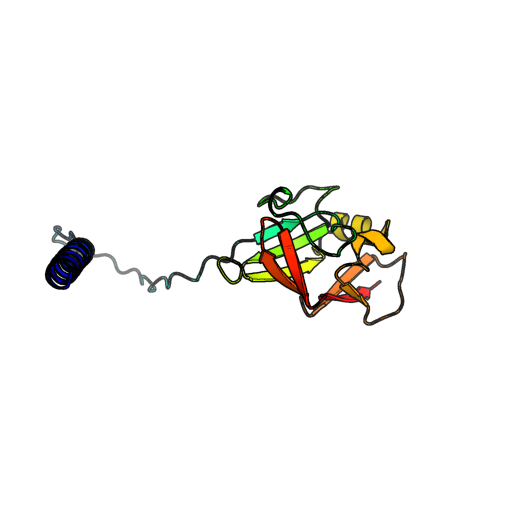TOM 1028 N N . GLU A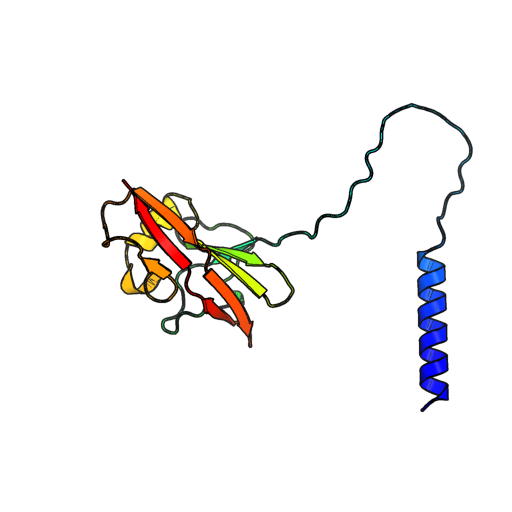 1 132 ? -10.677 -2.347 7.269 1.00 98.00 132 GLU A N 1
ATOM 1029 C CA . GLU A 1 132 ? -11.537 -2.237 8.440 1.00 98.00 132 GLU A CA 1
ATOM 1030 C C . GLU A 1 132 ? -10.753 -2.505 9.729 1.00 98.00 132 GLU A C 1
ATOM 1032 O O . GLU A 1 132 ? -9.959 -3.441 9.810 1.00 98.00 132 GLU A O 1
ATOM 1037 N N . LEU A 1 133 ? -10.963 -1.678 10.750 1.00 97.56 133 LEU A N 1
ATOM 1038 C CA . LEU A 1 133 ? -10.346 -1.837 12.058 1.00 97.56 133 LEU A CA 1
ATOM 1039 C C . LEU A 1 133 ? -11.069 -2.932 12.846 1.00 97.56 133 LEU A C 1
ATOM 1041 O O . LEU A 1 133 ? -12.196 -2.746 13.303 1.00 97.56 133 LEU A O 1
ATOM 1045 N N . GLN A 1 134 ? -10.385 -4.050 13.065 1.00 97.38 134 GLN A N 1
ATOM 1046 C CA . GLN A 1 134 ? -10.865 -5.167 13.867 1.00 97.38 134 GLN A CA 1
ATOM 1047 C C . GLN A 1 134 ? -9.767 -5.596 14.846 1.00 97.38 134 GLN A C 1
ATOM 1049 O O . GLN A 1 134 ? -8.640 -5.890 14.453 1.00 97.38 134 GLN A O 1
ATOM 1054 N N . ASN A 1 135 ? -10.089 -5.638 16.141 1.00 95.19 135 ASN A N 1
ATOM 1055 C CA . ASN A 1 135 ? -9.190 -6.123 17.198 1.00 95.19 135 ASN A CA 1
ATOM 1056 C C . ASN A 1 135 ? -7.789 -5.463 17.194 1.00 95.19 135 ASN A C 1
ATOM 1058 O O . ASN A 1 135 ? -6.778 -6.143 17.368 1.00 95.19 135 ASN A O 1
ATOM 1062 N N . GLY A 1 136 ? -7.717 -4.144 16.971 1.00 95.25 136 GLY A N 1
ATOM 1063 C CA . GLY A 1 136 ? -6.452 -3.391 16.942 1.00 95.25 136 GLY A CA 1
ATOM 1064 C C . GLY A 1 136 ? -5.611 -3.600 15.675 1.00 95.25 136 GLY A C 1
ATOM 1065 O O . GLY A 1 136 ? -4.429 -3.244 15.643 1.00 95.25 136 GLY A O 1
ATOM 1066 N N . LYS A 1 137 ? -6.198 -4.180 14.624 1.00 97.81 137 LYS A N 1
ATOM 1067 C CA . LYS A 1 137 ? -5.585 -4.346 13.305 1.00 97.81 137 LYS A CA 1
ATOM 1068 C C . LYS A 1 137 ? -6.489 -3.790 12.213 1.00 97.81 137 LYS A C 1
ATOM 1070 O O . LYS A 1 137 ? -7.698 -3.972 12.251 1.00 97.81 137 LYS A O 1
ATOM 1075 N N . TRP A 1 138 ? -5.894 -3.168 11.208 1.00 98.00 138 TRP A N 1
ATOM 1076 C CA . TRP A 1 138 ? -6.549 -2.852 9.947 1.00 98.00 138 TRP A CA 1
ATOM 1077 C C . TRP A 1 138 ? -6.512 -4.092 9.056 1.00 98.00 138 TRP A C 1
ATOM 1079 O O . TRP A 1 138 ? -5.450 -4.478 8.564 1.00 98.00 138 TRP A O 1
ATOM 1089 N N . ILE A 1 139 ? -7.663 -4.733 8.895 1.00 98.31 139 ILE A N 1
ATOM 1090 C CA . ILE A 1 139 ? -7.874 -5.904 8.047 1.00 98.31 139 ILE A CA 1
ATOM 1091 C C . ILE A 1 139 ? -8.215 -5.431 6.639 1.00 98.31 139 ILE A C 1
ATOM 1093 O O . ILE A 1 139 ? -9.059 -4.556 6.471 1.00 98.31 139 ILE A O 1
ATOM 1097 N N . ILE A 1 140 ? -7.548 -5.986 5.628 1.00 97.94 140 ILE A N 1
ATOM 1098 C CA . ILE A 1 140 ? -7.742 -5.582 4.234 1.00 97.94 140 ILE A CA 1
ATOM 1099 C C . ILE A 1 140 ? -8.953 -6.303 3.656 1.00 97.94 140 ILE A C 1
ATOM 1101 O O . ILE A 1 140 ? -8.943 -7.521 3.495 1.00 97.94 140 ILE A O 1
ATOM 1105 N N . ASN A 1 141 ? -9.973 -5.525 3.308 1.00 96.62 141 ASN A N 1
ATOM 1106 C CA . ASN A 1 141 ? -11.189 -6.011 2.658 1.00 96.62 141 ASN A CA 1
ATOM 1107 C C . ASN A 1 141 ? -11.049 -5.982 1.128 1.00 96.62 141 ASN A C 1
ATOM 1109 O O . ASN A 1 141 ? -11.625 -6.813 0.431 1.00 96.62 141 ASN A O 1
ATOM 1113 N N . SER A 1 142 ? -10.257 -5.040 0.602 1.00 98.19 142 SER A N 1
ATOM 1114 C CA . SER A 1 142 ? -9.894 -4.956 -0.815 1.00 98.19 142 SER A CA 1
ATOM 1115 C C . SER A 1 142 ? -8.460 -4.468 -0.949 1.00 98.19 142 SER A C 1
ATOM 1117 O O . SER A 1 142 ? -8.111 -3.420 -0.402 1.00 98.19 142 SER A O 1
ATOM 1119 N N . LYS A 1 143 ? -7.649 -5.175 -1.737 1.00 98.69 143 LYS A N 1
ATOM 1120 C CA . LYS A 1 143 ? -6.311 -4.708 -2.108 1.00 98.69 143 LYS A CA 1
ATOM 1121 C C . LYS A 1 143 ? -6.380 -3.435 -2.952 1.00 98.69 143 LYS A C 1
ATOM 1123 O O . LYS A 1 143 ? -7.373 -3.193 -3.648 1.00 98.69 143 LYS A O 1
ATOM 1128 N N . ALA A 1 144 ? -5.330 -2.621 -2.876 1.00 98.75 144 ALA A N 1
ATOM 1129 C CA . ALA A 1 144 ? -5.156 -1.480 -3.769 1.00 98.75 144 ALA A CA 1
ATOM 1130 C C . ALA A 1 144 ? -4.680 -1.956 -5.150 1.00 98.75 144 ALA A C 1
ATOM 1132 O O . ALA A 1 144 ? -3.868 -2.870 -5.231 1.00 98.75 144 ALA A O 1
ATOM 1133 N N . LEU A 1 145 ? -5.142 -1.324 -6.231 1.00 98.81 145 LEU A N 1
ATOM 1134 C CA . LEU A 1 145 ? -4.612 -1.561 -7.577 1.00 98.81 145 LEU A CA 1
ATOM 1135 C C . LEU A 1 145 ? -3.564 -0.498 -7.889 1.00 98.81 145 LEU A C 1
ATOM 1137 O O . LEU A 1 145 ? -3.876 0.697 -7.849 1.00 98.81 145 LEU A O 1
ATOM 1141 N N . ILE A 1 146 ? -2.351 -0.924 -8.227 1.00 98.69 146 ILE A N 1
ATOM 1142 C CA . ILE A 1 146 ? -1.224 -0.031 -8.497 1.00 98.69 146 ILE A CA 1
ATOM 1143 C C . ILE A 1 146 ? -0.657 -0.217 -9.904 1.00 98.69 146 ILE A C 1
ATOM 1145 O O . ILE A 1 146 ? -0.810 -1.268 -10.522 1.00 98.69 146 ILE A O 1
ATOM 1149 N N . ARG A 1 147 ? 0.042 0.808 -10.388 1.00 98.50 147 ARG A N 1
ATOM 1150 C CA . ARG A 1 147 ? 0.816 0.784 -11.629 1.00 98.50 147 ARG A CA 1
ATOM 1151 C C . ARG A 1 147 ? 2.220 1.321 -11.368 1.00 98.50 147 ARG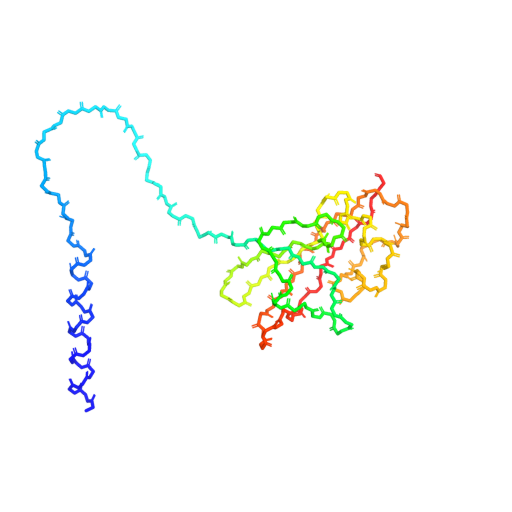 A C 1
ATOM 1153 O O . ARG A 1 147 ? 2.370 2.388 -10.772 1.00 98.50 147 ARG A O 1
ATOM 1160 N N . TYR A 1 148 ? 3.232 0.598 -11.834 1.00 98.38 148 TYR A N 1
ATOM 1161 C CA . TYR A 1 148 ? 4.625 1.044 -11.825 1.00 98.38 148 TYR A CA 1
ATOM 1162 C C . TYR A 1 148 ? 4.887 1.991 -13.005 1.00 98.38 148 TYR A C 1
ATOM 1164 O O . TYR A 1 148 ? 4.551 1.645 -14.140 1.00 98.38 148 TYR A O 1
ATOM 1172 N N . GLU A 1 149 ? 5.484 3.154 -12.742 1.00 95.94 149 GLU A N 1
ATOM 1173 C CA . GLU A 1 149 ? 5.772 4.215 -13.720 1.00 95.94 149 GLU A CA 1
ATOM 1174 C C . GLU A 1 149 ? 7.262 4.621 -13.696 1.00 95.94 149 GLU A C 1
ATOM 1176 O O . GLU A 1 149 ? 7.921 4.545 -12.652 1.00 95.94 149 GLU A O 1
ATOM 1181 N N . ASP A 1 150 ? 7.766 5.037 -14.865 1.00 88.56 150 ASP A N 1
ATOM 1182 C CA . ASP A 1 150 ? 9.116 5.578 -15.110 1.00 88.56 150 ASP A CA 1
ATOM 1183 C C . ASP A 1 150 ? 9.089 7.101 -15.330 1.00 88.56 150 ASP A C 1
ATOM 1185 O O . ASP A 1 150 ? 8.018 7.643 -15.690 1.00 88.56 150 ASP A O 1
#

Secondary structure (DSSP, 8-state):
-HHHHHHHHHHHHHHHHHHH------------------------EEEEE-SPPTTS-EEGGG-BSS--TTT--EEEEESSSSEEEEEE--SHHHHHHHHHSHHHHTTTTEEESS---TT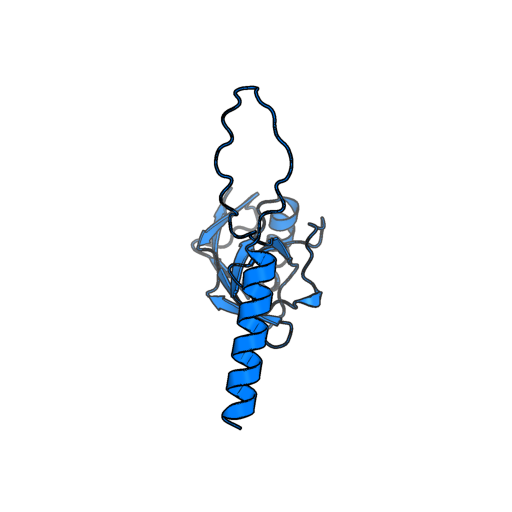-SEEEEEE-EEEEEETTEEEEEEPEEEEEE-

Solvent-accessible surface area (backbone atoms only — not comparable to full-atom values): 8710 Å² total; per-residue (Å²): 112,70,69,58,51,54,54,49,52,54,52,54,52,52,52,51,51,64,72,64,57,80,92,73,86,80,94,83,86,88,78,97,66,92,76,75,83,79,74,84,69,83,81,70,47,61,32,23,28,47,72,43,44,96,87,27,28,37,55,49,87,64,48,28,83,60,85,41,90,89,51,34,29,29,37,36,39,38,78,54,97,44,36,30,38,32,40,71,35,83,49,64,61,14,43,54,55,31,62,72,43,39,81,55,47,33,57,53,47,36,43,68,79,52,75,92,52,91,78,41,75,42,63,47,68,80,37,67,12,33,31,35,61,51,97,67,24,33,40,65,80,38,57,18,35,28,36,68,36,120

Radius of gyration: 23.49 Å; Cα contacts (8 Å, |Δi|>4): 259; chains: 1; bounding box: 54×59×49 Å

Sequence (150 aa):
RIRDLESQINSLNNDIEKLKQPTSTYLKSPSPSNQEIRQHEPKTEILFLSTPNSDGSFNESSASNTYKDGASIYRLMKTGSANAKFQIDEKETSIKLALQYPDKNIDPVCDAENAFNPRANKISTIKMG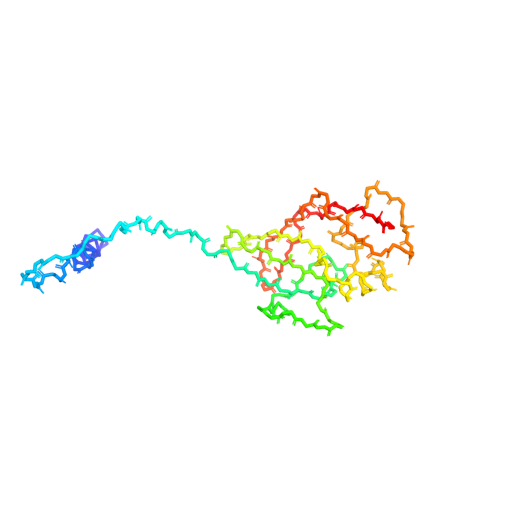EAELQNGKWIINSKALIRYED

Nearest PDB structures (foldseek):
  5yzg-assembly1_Y  TM=2.870E-01  e=4.350E+00  Homo sapiens

Foldseek 3Di:
DVVVVVVVVVVVVVVVVVVPDDPDDDDDDDDDDDDDDPDPDDDWQKWFFFWADPQLKGFLVRTDSDDDQQGGQKIWTDPDPWKIWMDGDFDQSNVLRCLVCVNTRPVSAADEPDDDDSPFSGKDFPAIWMFTDDPRITHTPGGTYIYGHD